Protein AF-A0A1I5ZYT0-F1 (afdb_monomer)

pLDDT: mean 76.57, std 16.8, range [44.16, 96.69]

Sequence (110 aa):
MARKIIATFLFTLLLASCVGSKSFKGKIQSIQKDVIAMDCAQELNKSNFIEREDIGYACQVKITVDTKFSNENGDSISIEDFTEEASIRVILEDSQIISKSLLIPYFYMT

Foldseek 3Di:
DVVVVVVVVVVVVPPPDPPADQKDKFFFADDDPFWTWTFPVVLVVVVVPDPDPFKTKIAIDGHDPPDFDADPVRDTDDPVVDDGRDMDMDGDPDGDHDDDPRIDIDGDDD

Solvent-accessible surface area (backbone atoms only — not comparable to full-atom values): 6950 Å² total; per-residue (Å²): 123,66,73,65,53,57,62,58,60,64,63,68,72,77,68,80,69,78,74,49,46,48,56,52,66,30,32,28,70,43,83,55,99,47,35,38,32,23,43,38,45,73,60,35,47,76,69,72,72,61,100,52,94,75,56,46,35,30,40,68,46,76,58,56,96,83,64,82,47,59,52,96,89,65,50,79,52,59,78,85,77,61,57,67,68,41,75,46,74,50,75,46,95,58,59,40,73,72,57,78,92,64,50,55,81,46,75,79,86,131

Nearest PDB structures (foldseek):
  9guu-assembly1_B  TM=4.476E-01  e=5.320E-01  Escherichia coli K-12
  8a22-assembly1_Ba  TM=4.016E-01  e=7.099E-01  Polytomella magna
  5vzj-assembly1_I  TM=3.899E-01  e=9.519E+00  Saccharomyces cerevisiae S288C

Mean predicted aligned error: 10.88 Å

Structure (mmCIF, N/CA/C/O backbone):
data_AF-A0A1I5ZYT0-F1
#
_entry.id   AF-A0A1I5ZYT0-F1
#
loop_
_atom_site.group_PDB
_atom_site.id
_atom_site.type_symbol
_atom_site.label_atom_id
_atom_site.label_alt_id
_atom_site.label_comp_id
_atom_site.label_asym_id
_atom_site.label_entity_id
_atom_site.label_seq_id
_atom_site.pdbx_PDB_ins_code
_atom_site.Cartn_x
_atom_site.Cartn_y
_atom_site.Cartn_z
_atom_site.occupancy
_atom_site.B_iso_or_equiv
_atom_site.auth_seq_id
_atom_site.auth_comp_id
_atom_site.auth_asym_id
_atom_site.auth_atom_id
_atom_site.pdbx_PDB_model_num
ATOM 1 N N . MET A 1 1 ? 43.643 -9.760 26.253 1.00 50.25 1 MET A N 1
ATOM 2 C CA . MET A 1 1 ? 43.049 -10.000 24.914 1.00 50.25 1 MET A CA 1
ATOM 3 C C . MET A 1 1 ? 41.511 -9.983 24.898 1.00 50.25 1 MET A C 1
ATOM 5 O O . MET A 1 1 ? 40.953 -9.896 23.819 1.00 50.25 1 MET A O 1
ATOM 9 N N . ALA A 1 2 ? 40.812 -9.953 26.045 1.00 50.25 2 ALA A N 1
ATOM 10 C CA . ALA A 1 2 ? 39.339 -9.910 26.105 1.00 50.25 2 ALA A CA 1
ATOM 11 C C . ALA A 1 2 ? 38.696 -8.565 25.685 1.00 50.25 2 ALA 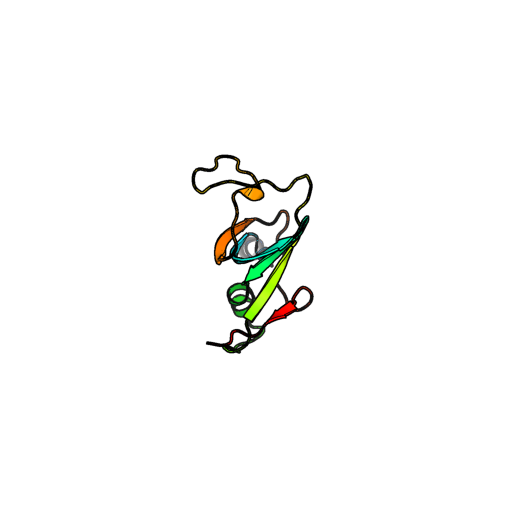A C 1
ATOM 13 O O . ALA A 1 2 ? 37.633 -8.556 25.075 1.00 50.25 2 ALA A O 1
ATOM 14 N N . ARG A 1 3 ? 39.357 -7.419 25.928 1.00 52.06 3 ARG A N 1
ATOM 15 C CA . ARG A 1 3 ? 38.837 -6.077 25.566 1.00 52.06 3 ARG A CA 1
ATOM 16 C C . ARG A 1 3 ? 38.601 -5.879 24.061 1.00 52.06 3 ARG A C 1
ATOM 18 O O . ARG A 1 3 ? 37.674 -5.175 23.687 1.00 52.06 3 ARG A O 1
ATOM 25 N N . LYS A 1 4 ? 39.423 -6.506 23.208 1.00 48.88 4 LYS A N 1
ATOM 26 C CA . LYS A 1 4 ? 39.300 -6.407 21.741 1.00 48.88 4 LYS A CA 1
ATOM 27 C C . LYS A 1 4 ? 38.148 -7.263 21.193 1.00 48.88 4 LYS A C 1
ATOM 29 O O . LYS A 1 4 ? 37.533 -6.890 20.203 1.00 48.88 4 LYS A O 1
ATOM 34 N N . ILE A 1 5 ? 37.817 -8.367 21.867 1.00 56.31 5 ILE A N 1
ATOM 35 C CA . ILE A 1 5 ? 36.742 -9.282 21.454 1.00 56.31 5 ILE A CA 1
ATOM 36 C C . ILE A 1 5 ? 35.368 -8.661 21.754 1.00 56.31 5 ILE A C 1
ATOM 38 O O . ILE A 1 5 ? 34.484 -8.701 20.904 1.00 56.31 5 ILE A O 1
ATOM 42 N N . ILE A 1 6 ? 35.224 -7.985 22.902 1.00 56.03 6 ILE A N 1
ATOM 43 C CA . ILE A 1 6 ? 33.979 -7.298 23.299 1.00 56.03 6 ILE A CA 1
ATOM 44 C C . ILE A 1 6 ? 33.622 -6.168 22.320 1.00 56.03 6 ILE A C 1
ATOM 46 O O . ILE A 1 6 ? 32.470 -6.044 21.915 1.00 56.03 6 ILE A O 1
ATOM 50 N N . ALA A 1 7 ? 34.613 -5.382 21.884 1.00 57.03 7 ALA A N 1
ATOM 51 C CA . ALA A 1 7 ? 34.395 -4.301 20.919 1.00 57.03 7 ALA A CA 1
ATOM 52 C C . ALA A 1 7 ? 33.960 -4.814 19.534 1.00 57.03 7 ALA A C 1
ATOM 54 O O . ALA A 1 7 ? 33.199 -4.147 18.842 1.00 57.03 7 ALA A O 1
ATOM 55 N N . THR A 1 8 ? 34.408 -6.012 19.146 1.00 56.00 8 THR A N 1
ATOM 56 C CA . THR A 1 8 ? 34.075 -6.606 17.841 1.00 56.00 8 THR A CA 1
ATOM 57 C C . THR A 1 8 ? 32.663 -7.207 17.840 1.00 56.00 8 THR A C 1
ATOM 59 O O . THR A 1 8 ? 31.966 -7.140 16.833 1.00 56.00 8 THR A O 1
ATOM 62 N N . PHE A 1 9 ? 32.200 -7.730 18.982 1.00 56.88 9 PHE A N 1
ATOM 63 C CA . PHE A 1 9 ? 30.855 -8.303 19.131 1.00 56.88 9 PHE A CA 1
ATOM 64 C C . PHE A 1 9 ? 29.735 -7.248 19.159 1.00 56.88 9 PHE A C 1
ATOM 66 O O . PHE A 1 9 ? 28.599 -7.546 18.805 1.00 56.88 9 PHE A O 1
ATOM 73 N N . LEU A 1 10 ? 30.039 -6.006 19.555 1.00 56.72 10 LEU A N 1
ATOM 74 C CA . LEU A 1 10 ? 29.052 -4.919 19.593 1.00 56.72 10 LEU A CA 1
ATOM 75 C C . LEU A 1 10 ? 28.690 -4.383 18.194 1.00 56.72 10 LEU A C 1
ATOM 77 O O . LEU A 1 10 ? 27.627 -3.797 18.017 1.00 56.72 10 LEU A O 1
ATOM 81 N N . PHE A 1 11 ? 29.566 -4.575 17.203 1.00 57.53 11 PHE A N 1
ATOM 82 C CA . PHE A 1 11 ? 29.403 -4.010 15.860 1.00 57.53 11 PHE A CA 1
ATOM 83 C C . PHE A 1 11 ? 28.489 -4.854 14.956 1.00 57.53 11 PHE A C 1
ATOM 85 O O . PHE A 1 11 ? 27.893 -4.335 14.017 1.00 57.53 11 PHE A O 1
ATOM 92 N N . THR A 1 12 ? 28.326 -6.148 15.246 1.00 60.09 12 THR A N 1
ATOM 93 C CA . THR A 1 12 ? 27.516 -7.067 14.429 1.00 60.09 12 THR A CA 1
ATOM 94 C C . THR A 1 12 ? 26.018 -7.020 14.744 1.00 60.09 12 THR A C 1
ATOM 96 O O . THR A 1 12 ? 25.220 -7.433 13.907 1.00 60.09 12 THR A O 1
ATOM 99 N N . LEU A 1 13 ? 25.606 -6.478 15.897 1.00 57.03 13 LEU A N 1
ATOM 100 C CA . LEU A 1 13 ? 24.187 -6.382 16.277 1.00 57.03 13 LEU A CA 1
ATOM 101 C C . LEU A 1 13 ? 23.416 -5.252 15.569 1.00 57.03 13 LEU A C 1
ATOM 103 O O . LEU A 1 13 ? 22.189 -5.241 15.605 1.00 57.03 13 LEU A O 1
ATOM 107 N N . LEU A 1 14 ? 24.105 -4.304 14.928 1.00 57.44 14 LEU A N 1
ATOM 108 C CA . LEU A 1 14 ? 23.479 -3.098 14.367 1.00 57.44 14 LEU A CA 1
ATOM 109 C C . LEU A 1 14 ? 22.958 -3.258 12.929 1.00 57.44 14 LEU A C 1
ATOM 111 O O . LEU A 1 14 ? 22.368 -2.322 12.397 1.00 57.44 14 LEU A O 1
ATOM 115 N N . LEU A 1 15 ? 23.149 -4.418 12.292 1.00 53.47 15 LEU A N 1
ATOM 116 C CA . LEU A 1 15 ? 22.825 -4.622 10.872 1.00 53.47 15 LEU A CA 1
ATOM 117 C C . LEU A 1 15 ? 21.612 -5.528 10.624 1.00 53.47 15 LEU A C 1
ATOM 119 O O . LEU A 1 15 ? 21.438 -6.022 9.513 1.00 53.47 15 LEU A O 1
ATOM 123 N N . ALA A 1 16 ? 20.732 -5.717 11.611 1.00 54.75 16 ALA A N 1
ATOM 124 C CA . ALA A 1 16 ? 19.398 -6.260 11.353 1.00 54.75 16 ALA A CA 1
ATOM 125 C C . ALA A 1 16 ? 18.540 -5.208 10.622 1.00 54.75 16 ALA A C 1
ATOM 127 O O . ALA A 1 16 ? 17.597 -4.641 11.171 1.00 54.75 16 ALA A O 1
ATOM 128 N N . SER A 1 17 ? 18.896 -4.901 9.374 1.00 54.78 17 SER A N 1
ATOM 129 C CA . SER A 1 17 ? 18.042 -4.147 8.468 1.00 54.78 17 SER A CA 1
ATOM 130 C C . SER A 1 17 ? 16.798 -4.987 8.207 1.00 54.78 17 SER A C 1
ATOM 132 O O . SER A 1 17 ? 16.888 -6.089 7.666 1.00 54.78 17 SER A O 1
ATOM 134 N N . CYS A 1 18 ? 15.642 -4.480 8.622 1.00 60.03 18 CYS A N 1
ATOM 135 C CA . CYS A 1 18 ? 14.356 -5.080 8.303 1.00 60.03 18 CYS A CA 1
ATOM 136 C C . CYS A 1 18 ? 14.234 -5.147 6.772 1.00 60.03 18 CYS A C 1
ATOM 138 O O . CYS A 1 18 ? 14.310 -4.117 6.104 1.00 60.03 18 CYS A O 1
ATOM 140 N N . VAL A 1 19 ? 14.141 -6.358 6.223 1.00 72.19 19 VAL A N 1
ATOM 141 C CA . VAL A 1 19 ? 14.019 -6.581 4.779 1.00 72.19 19 VAL A CA 1
ATOM 142 C C . VAL A 1 19 ? 12.575 -6.274 4.366 1.00 72.19 19 VAL A C 1
ATOM 144 O O . VAL A 1 19 ? 11.633 -6.740 5.007 1.00 72.19 19 VAL A O 1
ATOM 147 N N . GLY A 1 20 ? 12.393 -5.483 3.308 1.00 74.06 20 GLY A N 1
ATOM 148 C CA . GLY A 1 20 ? 11.080 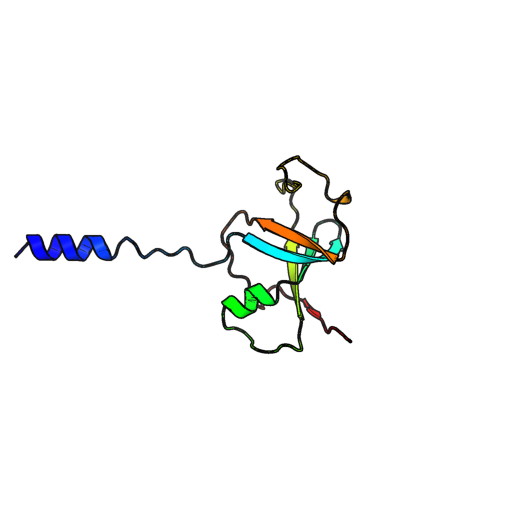-5.135 2.752 1.00 74.06 20 GLY A CA 1
ATOM 149 C C . GLY A 1 20 ? 10.680 -3.668 2.936 1.00 74.06 20 GLY A C 1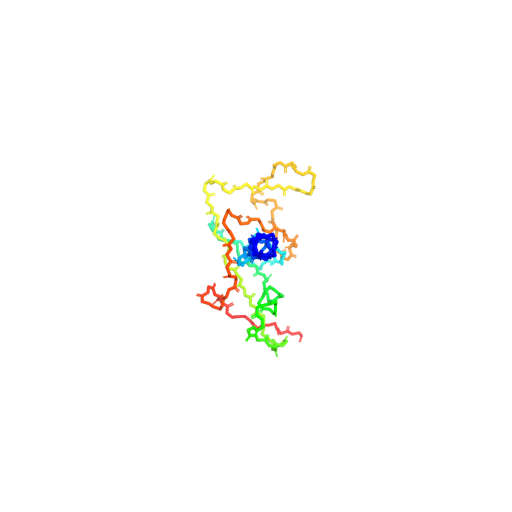
ATOM 150 O O . GLY A 1 20 ? 11.341 -2.886 3.620 1.00 74.06 20 GLY A O 1
ATOM 151 N N . SER A 1 21 ? 9.590 -3.291 2.276 1.00 80.38 21 SER A N 1
ATOM 152 C CA . SER A 1 21 ? 9.011 -1.955 2.354 1.00 80.38 21 SER A CA 1
ATOM 153 C C . SER A 1 21 ? 7.996 -1.907 3.493 1.00 80.38 21 SER A C 1
ATOM 155 O O . SER A 1 21 ? 7.119 -2.759 3.581 1.00 80.38 21 SER A O 1
ATOM 157 N N . LYS A 1 22 ? 8.080 -0.880 4.347 1.00 88.19 22 LYS A N 1
ATOM 158 C CA . LYS A 1 22 ? 7.036 -0.558 5.346 1.00 88.19 22 LYS A CA 1
ATOM 159 C C . LYS A 1 22 ? 5.945 0.351 4.786 1.00 88.19 22 LYS A C 1
ATOM 161 O O . LYS A 1 22 ? 4.843 0.434 5.314 1.00 88.19 22 LYS A O 1
ATOM 166 N N . SER A 1 23 ? 6.279 1.086 3.733 1.00 89.69 23 SER A N 1
ATOM 167 C CA . SER A 1 23 ? 5.356 1.964 3.034 1.00 89.69 23 SER A CA 1
ATOM 168 C C . SER A 1 23 ? 5.838 2.182 1.615 1.00 89.69 23 SER A C 1
ATOM 170 O O . SER A 1 23 ? 7.049 2.188 1.385 1.00 89.69 23 SER A O 1
ATOM 172 N N . PHE A 1 24 ? 4.919 2.474 0.712 1.00 89.00 24 PHE A N 1
ATOM 173 C CA . PHE A 1 24 ? 5.250 2.924 -0.632 1.00 89.00 24 PHE A CA 1
ATOM 174 C C . PHE A 1 24 ? 4.257 3.972 -1.118 1.00 89.00 24 PHE A C 1
ATOM 176 O O . PHE A 1 24 ? 3.203 4.174 -0.513 1.00 89.00 24 PHE A O 1
ATOM 183 N N . LYS A 1 25 ? 4.623 4.676 -2.187 1.00 91.12 25 LYS A N 1
ATOM 184 C CA . LYS A 1 25 ? 3.740 5.618 -2.874 1.00 91.12 25 LYS A CA 1
ATOM 185 C C . LYS A 1 25 ? 3.433 5.099 -4.269 1.00 91.12 25 LYS A C 1
ATOM 187 O O . LYS A 1 25 ? 4.302 4.497 -4.891 1.00 91.12 25 LYS A O 1
ATOM 192 N N . GLY A 1 26 ? 2.229 5.368 -4.747 1.00 89.25 26 GLY A N 1
ATOM 193 C CA . GLY A 1 26 ? 1.795 4.962 -6.076 1.00 89.25 26 GLY A CA 1
ATOM 194 C C . GLY A 1 26 ? 0.513 5.668 -6.483 1.00 89.25 26 GLY A C 1
ATOM 195 O O . GLY A 1 26 ? -0.184 6.232 -5.638 1.00 89.25 26 GLY A O 1
ATOM 196 N N . LYS A 1 27 ? 0.210 5.635 -7.778 1.00 92.38 27 LYS A N 1
ATOM 197 C CA . LYS A 1 27 ? -1.076 6.104 -8.297 1.00 92.38 27 LYS A CA 1
ATOM 198 C C . LYS A 1 27 ? -2.110 4.992 -8.241 1.00 92.38 27 LYS A C 1
ATOM 200 O O . LYS A 1 27 ? -1.783 3.855 -8.574 1.00 92.38 27 LYS A O 1
ATOM 205 N N . ILE A 1 28 ? -3.338 5.323 -7.865 1.00 92.88 28 ILE A N 1
ATOM 206 C CA . ILE A 1 28 ? -4.477 4.409 -7.964 1.00 92.88 28 ILE A CA 1
ATOM 207 C C . ILE A 1 28 ? -4.798 4.179 -9.440 1.00 92.88 28 ILE A C 1
ATOM 209 O O . ILE A 1 28 ? -4.969 5.130 -10.189 1.00 92.88 28 ILE A O 1
ATOM 213 N N . GLN A 1 29 ? -4.902 2.919 -9.843 1.00 91.00 29 GLN A N 1
ATOM 214 C CA . GLN A 1 29 ? -5.305 2.524 -11.195 1.00 91.00 29 GLN A CA 1
ATOM 215 C C . GLN A 1 29 ? -6.754 2.058 -11.246 1.00 91.00 29 GLN A C 1
ATOM 217 O O . GLN A 1 29 ? -7.434 2.270 -12.238 1.00 91.00 29 GLN A O 1
ATOM 222 N N . SER A 1 30 ? -7.215 1.396 -10.184 1.00 91.12 30 SER A N 1
ATOM 223 C CA . SER A 1 30 ? -8.613 0.998 -10.041 1.00 91.12 30 SER A CA 1
ATOM 224 C C . SER A 1 30 ? -8.943 0.763 -8.575 1.00 91.12 30 SER A C 1
ATOM 226 O O . SER A 1 30 ? -8.094 0.270 -7.821 1.00 91.12 30 SER A O 1
ATOM 228 N N . ILE A 1 31 ? -10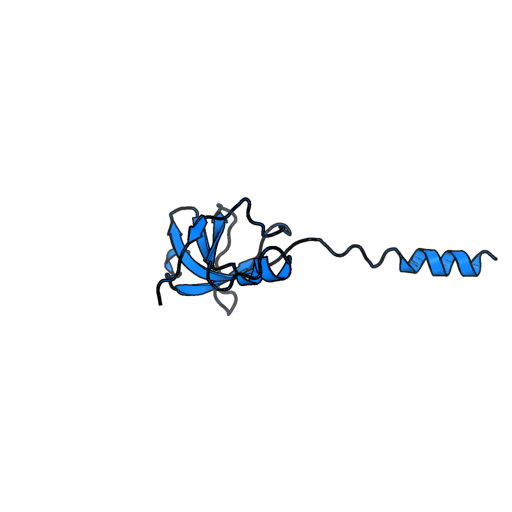.188 1.042 -8.199 1.00 91.50 31 ILE A N 1
ATOM 229 C CA . ILE A 1 31 ? -10.725 0.765 -6.866 1.00 91.50 31 ILE A CA 1
ATOM 230 C C . ILE A 1 31 ? -11.799 -0.314 -7.001 1.00 91.50 31 ILE A C 1
ATOM 232 O O . ILE A 1 31 ? -12.803 -0.134 -7.687 1.00 91.50 31 ILE A O 1
ATOM 236 N N . GLN A 1 32 ? -11.582 -1.451 -6.346 1.00 89.69 32 GLN A N 1
ATOM 237 C CA . GLN A 1 32 ? -12.563 -2.522 -6.192 1.00 89.69 32 GLN A CA 1
ATOM 238 C C . GLN A 1 32 ? -12.955 -2.640 -4.715 1.00 89.69 32 GLN A C 1
ATOM 240 O O . GLN A 1 32 ? -12.352 -2.012 -3.847 1.00 89.69 32 GLN A O 1
ATOM 245 N N . LYS A 1 33 ? -13.980 -3.447 -4.417 1.00 85.69 33 LYS A N 1
ATOM 246 C CA . LYS A 1 33 ? -14.609 -3.512 -3.087 1.00 85.69 33 LYS A CA 1
ATOM 247 C C . LYS A 1 33 ? -13.618 -3.723 -1.933 1.00 85.69 33 LYS A C 1
ATOM 249 O O . LYS A 1 33 ? -13.780 -3.116 -0.881 1.00 85.69 33 LYS A O 1
ATOM 254 N N . ASP A 1 34 ? -12.637 -4.598 -2.112 1.00 91.25 34 ASP A N 1
ATOM 255 C CA . ASP A 1 34 ? -11.658 -4.988 -1.092 1.00 91.25 34 ASP A CA 1
ATOM 256 C C . ASP A 1 34 ? -10.207 -4.904 -1.591 1.00 91.25 34 ASP A C 1
ATOM 258 O O . ASP A 1 34 ? -9.288 -5.368 -0.914 1.00 91.25 34 ASP A O 1
ATOM 262 N N . VAL A 1 35 ? -9.985 -4.309 -2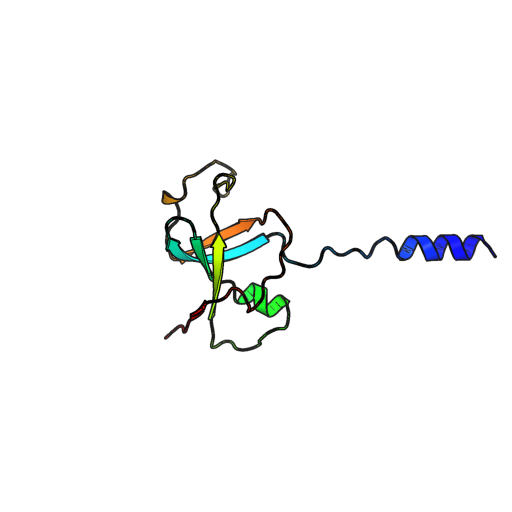.766 1.00 91.69 35 VAL A N 1
ATOM 263 C CA . VAL A 1 35 ? -8.665 -4.212 -3.395 1.00 91.69 35 VAL A CA 1
ATOM 264 C C . VAL A 1 35 ? -8.491 -2.858 -4.075 1.00 91.69 35 VAL A C 1
ATOM 266 O O . VAL A 1 35 ? -9.324 -2.446 -4.880 1.00 91.69 35 VAL A O 1
ATOM 269 N N . ILE A 1 36 ? -7.361 -2.200 -3.812 1.00 91.75 36 ILE A N 1
ATOM 270 C CA . ILE A 1 36 ? -6.885 -1.047 -4.587 1.00 91.75 36 ILE A CA 1
ATOM 271 C C . ILE A 1 36 ? -5.731 -1.522 -5.462 1.00 91.75 36 ILE A C 1
ATOM 273 O O . ILE A 1 36 ? -4.713 -1.994 -4.952 1.00 91.75 36 ILE A O 1
ATOM 277 N N . ALA A 1 37 ? -5.880 -1.399 -6.779 1.00 91.12 37 ALA A N 1
ATOM 278 C CA . ALA A 1 37 ? -4.772 -1.611 -7.702 1.00 91.12 37 ALA A CA 1
ATOM 279 C C . ALA A 1 37 ? -3.984 -0.306 -7.838 1.00 91.12 37 ALA A C 1
ATOM 281 O O . ALA A 1 37 ? -4.575 0.746 -8.091 1.00 91.12 37 ALA A O 1
ATOM 282 N N . MET A 1 38 ? -2.665 -0.363 -7.673 1.00 89.94 38 MET A N 1
ATOM 283 C CA . MET A 1 38 ? -1.802 0.816 -7.720 1.00 89.94 38 MET A CA 1
ATOM 284 C C . MET A 1 38 ? -0.546 0.594 -8.550 1.00 89.94 38 MET A C 1
ATOM 286 O O . MET A 1 38 ? 0.032 -0.488 -8.498 1.00 89.94 38 MET A O 1
ATOM 290 N N . ASP A 1 39 ? -0.059 1.644 -9.211 1.00 87.50 39 ASP A N 1
ATOM 291 C CA . ASP A 1 39 ? 1.276 1.640 -9.815 1.00 87.50 39 ASP A CA 1
ATOM 292 C C . ASP A 1 39 ? 2.345 1.544 -8.720 1.00 87.50 39 ASP A C 1
ATOM 294 O O . ASP A 1 39 ? 2.463 2.424 -7.863 1.00 87.50 39 ASP A O 1
ATOM 298 N N . CYS A 1 40 ? 3.120 0.464 -8.758 1.00 82.31 40 CYS A N 1
ATOM 299 C CA . CYS A 1 40 ? 4.234 0.222 -7.852 1.00 82.31 40 CYS A CA 1
ATOM 300 C C . CYS A 1 40 ? 5.534 -0.120 -8.594 1.00 82.31 40 CYS A C 1
ATOM 302 O O . CYS A 1 40 ? 6.465 -0.651 -7.983 1.00 82.31 40 CYS A O 1
ATOM 304 N N . ALA A 1 41 ? 5.638 0.196 -9.891 1.00 79.38 41 ALA A N 1
ATOM 305 C CA . ALA A 1 41 ? 6.809 -0.135 -10.704 1.00 79.38 41 ALA A CA 1
ATOM 306 C C . ALA A 1 41 ? 8.115 0.423 -10.105 1.00 79.38 41 ALA A C 1
ATOM 308 O O . ALA A 1 41 ? 9.129 -0.273 -10.043 1.00 79.38 41 ALA A O 1
ATOM 309 N N . GLN A 1 42 ? 8.075 1.641 -9.550 1.00 77.75 42 GLN A N 1
ATOM 310 C CA . GLN A 1 42 ? 9.235 2.242 -8.879 1.00 77.75 42 GLN A CA 1
ATOM 311 C C . GLN A 1 42 ? 9.724 1.437 -7.666 1.00 77.75 42 GLN A C 1
ATOM 313 O O . GLN A 1 42 ? 10.921 1.416 -7.383 1.00 77.75 42 GLN A O 1
ATOM 318 N N . GLU A 1 43 ? 8.828 0.764 -6.943 1.00 74.88 43 GLU A N 1
ATOM 319 C CA . GLU A 1 43 ? 9.205 -0.051 -5.784 1.00 74.88 43 GLU A CA 1
ATOM 320 C C . GLU A 1 43 ? 9.855 -1.378 -6.194 1.00 74.88 43 GLU A C 1
ATOM 322 O O . GLU A 1 43 ? 10.704 -1.895 -5.469 1.00 74.88 43 GLU A O 1
ATOM 327 N N . LEU A 1 44 ? 9.526 -1.900 -7.379 1.00 72.06 44 LEU A N 1
ATOM 328 C CA . LEU A 1 44 ? 10.185 -3.077 -7.958 1.00 72.06 44 LEU A CA 1
ATOM 329 C C . LEU A 1 44 ? 11.592 -2.758 -8.467 1.00 72.06 44 LEU A C 1
ATOM 331 O O . LEU A 1 44 ? 12.497 -3.585 -8.359 1.00 72.06 44 LEU A O 1
ATOM 335 N N . ASN A 1 45 ? 11.808 -1.543 -8.97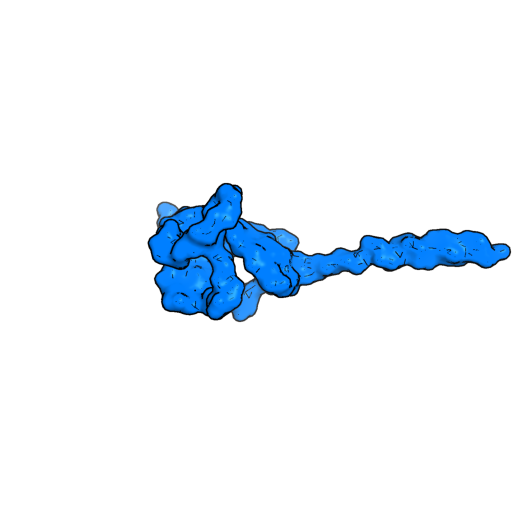3 1.00 64.62 45 ASN A N 1
ATOM 336 C CA . ASN A 1 45 ? 13.136 -1.117 -9.416 1.00 64.62 45 ASN A CA 1
ATOM 337 C C . ASN A 1 45 ? 14.122 -1.051 -8.239 1.00 64.62 45 ASN A C 1
ATOM 339 O O . ASN A 1 45 ? 15.288 -1.407 -8.393 1.00 64.62 45 ASN A O 1
ATOM 343 N N . LYS A 1 46 ? 13.653 -0.707 -7.029 1.00 67.75 46 LYS A N 1
ATOM 344 C CA . LYS A 1 46 ? 14.482 -0.740 -5.808 1.00 67.75 46 LYS A CA 1
ATO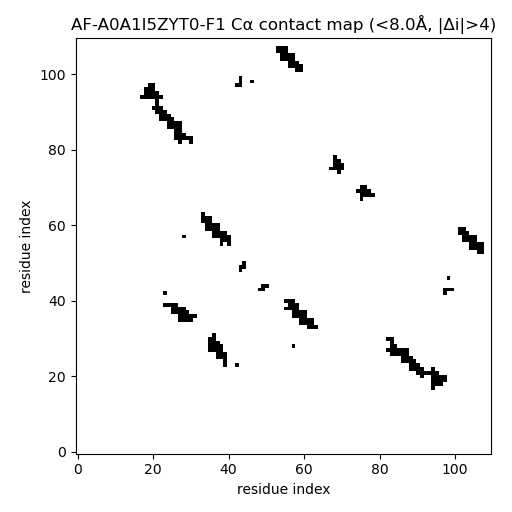M 345 C C . LYS A 1 46 ? 14.969 -2.143 -5.444 1.00 67.75 46 LYS A C 1
ATOM 347 O O . LYS A 1 46 ? 16.000 -2.267 -4.788 1.00 67.75 46 LYS A O 1
ATOM 352 N N . SER A 1 47 ? 14.245 -3.192 -5.837 1.00 62.66 47 SER A N 1
ATOM 353 C CA . SER A 1 47 ? 14.634 -4.580 -5.574 1.00 62.66 47 SER A CA 1
ATOM 354 C C . SER A 1 47 ? 15.488 -5.197 -6.693 1.00 62.66 47 SER A C 1
ATOM 356 O O . SER A 1 47 ? 15.778 -6.389 -6.635 1.00 62.66 47 SER A O 1
ATOM 358 N N . ASN A 1 48 ? 15.961 -4.393 -7.661 1.00 58.50 48 ASN A N 1
ATOM 359 C CA . ASN A 1 48 ? 16.794 -4.803 -8.804 1.00 58.50 48 ASN A CA 1
ATOM 360 C C . ASN A 1 48 ? 16.147 -5.863 -9.710 1.00 58.50 48 ASN A C 1
ATOM 362 O O . ASN A 1 48 ? 16.854 -6.609 -10.387 1.00 58.50 48 ASN A O 1
ATOM 366 N N . PHE A 1 49 ? 14.814 -5.976 -9.718 1.00 56.25 49 PHE A N 1
ATOM 367 C CA . PHE A 1 49 ? 14.185 -7.080 -10.434 1.00 56.25 49 PHE A CA 1
ATOM 368 C C . PHE A 1 49 ? 14.044 -6.840 -11.940 1.00 56.25 49 PHE A C 1
ATOM 370 O O . PHE A 1 49 ? 14.220 -7.815 -12.668 1.00 56.25 49 PHE A O 1
ATOM 377 N N . ILE A 1 50 ? 13.749 -5.629 -12.447 1.00 55.31 50 ILE A N 1
ATOM 378 C CA . ILE A 1 50 ? 13.585 -5.391 -13.901 1.00 55.31 50 ILE A CA 1
ATOM 379 C C . ILE A 1 50 ? 13.835 -3.910 -14.288 1.00 55.31 50 ILE A C 1
ATOM 381 O O . ILE A 1 50 ? 13.032 -3.053 -13.952 1.00 55.31 50 ILE A O 1
ATOM 385 N N . GLU A 1 51 ? 14.871 -3.619 -15.087 1.00 52.84 51 GLU A N 1
ATOM 386 C CA . GLU A 1 51 ? 15.056 -2.342 -15.819 1.00 52.84 51 GLU A CA 1
ATOM 387 C C . GLU A 1 51 ? 14.312 -2.372 -17.170 1.00 52.84 51 GLU A C 1
ATOM 389 O O . GLU A 1 51 ? 14.919 -2.417 -18.239 1.00 52.84 51 GLU A O 1
ATOM 394 N N . ARG A 1 52 ? 12.979 -2.436 -17.153 1.00 56.72 52 ARG A N 1
ATOM 395 C CA . ARG A 1 52 ? 12.175 -2.336 -18.381 1.00 56.72 52 ARG A CA 1
ATOM 396 C C . ARG A 1 52 ? 11.156 -1.224 -18.235 1.00 56.72 52 ARG A C 1
ATOM 398 O O . ARG A 1 52 ? 10.123 -1.405 -17.601 1.00 56.72 52 ARG A O 1
ATOM 405 N N . GLU A 1 53 ? 11.509 -0.069 -18.792 1.00 56.88 53 GLU A N 1
ATOM 406 C CA . GLU A 1 53 ? 10.731 1.175 -18.743 1.00 56.88 53 GLU A CA 1
ATOM 407 C C . GLU A 1 53 ? 9.391 1.084 -19.501 1.00 56.88 53 GLU A C 1
ATOM 409 O O . GLU A 1 53 ? 8.533 1.943 -19.328 1.00 56.88 53 GLU A O 1
ATOM 414 N N . ASP A 1 54 ? 9.189 0.041 -20.314 1.00 54.88 54 ASP A N 1
ATOM 415 C CA . ASP A 1 54 ? 8.012 -0.172 -21.163 1.00 54.88 54 ASP A CA 1
ATOM 416 C C . ASP A 1 54 ? 6.891 -0.999 -20.505 1.00 54.88 54 ASP A C 1
ATOM 418 O O . ASP A 1 54 ? 5.800 -1.116 -21.067 1.00 54.88 54 ASP A O 1
ATOM 422 N N . ILE A 1 55 ? 7.127 -1.569 -19.318 1.00 59.78 55 ILE A N 1
ATOM 423 C CA . ILE A 1 55 ? 6.145 -2.395 -18.603 1.00 59.78 55 ILE A CA 1
ATOM 424 C C . ILE A 1 55 ? 5.835 -1.750 -17.260 1.00 59.78 55 ILE A C 1
ATOM 426 O O . ILE A 1 55 ? 6.683 -1.702 -16.369 1.00 59.78 55 ILE A O 1
ATOM 430 N N . GLY A 1 56 ? 4.592 -1.308 -17.091 1.00 65.25 56 GLY A N 1
ATOM 431 C CA . GLY A 1 56 ? 4.117 -0.895 -15.784 1.00 65.25 56 GLY A CA 1
ATOM 432 C C . GLY A 1 56 ? 3.601 -2.087 -14.972 1.00 65.25 56 GLY A C 1
ATOM 433 O O . GLY A 1 56 ? 3.132 -3.097 -15.508 1.00 65.25 56 GLY A O 1
ATOM 434 N N . TYR A 1 57 ? 3.727 -1.981 -13.652 1.00 72.44 57 TYR A N 1
ATOM 435 C CA . TYR A 1 57 ? 3.404 -3.054 -12.719 1.00 72.44 57 TYR A CA 1
ATOM 436 C C . TYR A 1 57 ? 2.421 -2.584 -11.657 1.00 72.44 57 TYR A C 1
ATOM 438 O O . TYR A 1 57 ? 2.690 -1.622 -10.934 1.00 72.44 57 TYR A O 1
ATOM 446 N N . ALA A 1 58 ? 1.287 -3.286 -11.561 1.00 81.62 58 ALA A N 1
ATOM 447 C CA . ALA A 1 58 ? 0.244 -2.967 -10.599 1.00 81.62 58 ALA A CA 1
ATOM 448 C C . ALA A 1 58 ? 0.370 -3.865 -9.372 1.00 81.62 58 ALA A C 1
ATOM 450 O O . ALA A 1 58 ? 0.359 -5.093 -9.491 1.00 81.62 58 ALA A O 1
ATOM 451 N N . CYS A 1 59 ? 0.435 -3.252 -8.196 1.00 85.31 59 CYS A N 1
ATOM 452 C CA . CYS A 1 59 ? 0.304 -3.930 -6.917 1.00 85.31 59 CYS A CA 1
ATOM 453 C C . CYS A 1 59 ? -1.159 -3.932 -6.484 1.00 85.31 59 CYS A C 1
ATOM 455 O O . CYS A 1 59 ? -1.836 -2.909 -6.570 1.00 85.31 59 CYS A O 1
ATOM 457 N N . GLN A 1 60 ? -1.625 -5.066 -5.968 1.00 88.94 60 GLN A N 1
ATOM 458 C CA . GLN A 1 60 ? -2.931 -5.169 -5.324 1.00 88.94 60 GLN A CA 1
ATOM 459 C C . GLN A 1 60 ? -2.782 -4.954 -3.820 1.00 88.94 60 GLN A C 1
ATOM 461 O O . GLN A 1 60 ? -2.117 -5.729 -3.132 1.00 88.94 60 GLN A O 1
ATOM 466 N N . VAL A 1 61 ? -3.409 -3.900 -3.309 1.00 89.62 61 VAL A N 1
ATOM 467 C CA . VAL A 1 61 ? -3.462 -3.591 -1.881 1.00 89.62 61 VAL A CA 1
ATOM 468 C C . VAL A 1 61 ? -4.803 -4.059 -1.350 1.00 89.62 61 VAL A C 1
ATOM 470 O O . VAL A 1 61 ? -5.843 -3.513 -1.714 1.00 89.62 61 VAL A O 1
ATOM 473 N N . LYS A 1 62 ? -4.780 -5.083 -0.497 1.00 91.69 62 LYS A N 1
ATOM 474 C CA . LYS A 1 62 ? -5.988 -5.612 0.130 1.00 91.69 62 LYS A CA 1
ATOM 475 C C . LYS A 1 62 ? -6.472 -4.672 1.232 1.00 91.69 62 LYS A C 1
ATOM 477 O O . LYS A 1 62 ? -5.706 -4.312 2.124 1.00 91.69 62 LYS A O 1
ATOM 482 N N . ILE A 1 63 ? -7.752 -4.335 1.187 1.00 91.50 63 ILE A N 1
ATOM 483 C CA . ILE A 1 63 ? -8.456 -3.592 2.226 1.00 91.50 63 ILE A CA 1
ATOM 484 C C . ILE A 1 63 ? -9.084 -4.597 3.185 1.00 91.50 63 ILE A C 1
ATOM 486 O O . ILE A 1 63 ? -9.721 -5.571 2.782 1.00 91.50 63 ILE A O 1
ATOM 490 N N . THR A 1 64 ? -8.890 -4.361 4.473 1.00 92.50 64 THR A N 1
ATOM 491 C CA . THR A 1 64 ? -9.463 -5.159 5.557 1.00 92.50 64 THR A CA 1
ATOM 492 C C . THR A 1 64 ? -10.296 -4.265 6.467 1.00 92.50 64 THR A C 1
ATOM 494 O O . THR A 1 64 ? -10.297 -3.044 6.323 1.00 92.50 64 THR A O 1
ATOM 497 N N . VAL A 1 65 ? -10.993 -4.869 7.429 1.00 92.31 65 VAL A N 1
ATOM 498 C CA . VAL A 1 65 ? -11.754 -4.126 8.445 1.00 92.31 65 VAL A CA 1
ATOM 499 C C . VAL A 1 65 ? -10.868 -3.246 9.335 1.00 92.31 65 VAL A C 1
ATOM 501 O O . VAL A 1 65 ? -11.360 -2.275 9.900 1.00 92.31 65 VAL A O 1
ATOM 504 N N . ASP A 1 66 ? -9.572 -3.552 9.417 1.00 92.88 66 ASP A N 1
ATOM 505 C CA . ASP A 1 66 ? -8.595 -2.816 10.224 1.00 92.88 66 ASP A CA 1
ATOM 506 C C . ASP A 1 66 ? -7.864 -1.727 9.419 1.00 92.88 66 ASP A C 1
ATOM 508 O O . ASP A 1 66 ? -7.090 -0.938 9.973 1.00 92.88 66 ASP A O 1
ATOM 512 N N . THR A 1 67 ? -8.107 -1.655 8.104 1.00 94.19 67 THR A N 1
ATOM 513 C CA . THR A 1 67 ? -7.501 -0.647 7.232 1.00 94.19 67 THR A CA 1
ATOM 514 C C . THR A 1 67 ? -8.032 0.741 7.581 1.00 94.19 67 THR A C 1
ATOM 516 O O . THR A 1 67 ? -9.235 0.993 7.565 1.00 94.19 67 THR A O 1
ATOM 519 N N . LYS A 1 68 ? -7.110 1.665 7.865 1.00 95.75 68 LYS A N 1
ATOM 520 C CA . LYS A 1 68 ? -7.413 3.072 8.146 1.00 95.75 68 LYS A CA 1
ATOM 521 C C . LYS A 1 68 ? -7.091 3.931 6.935 1.00 95.75 68 LYS A C 1
ATOM 523 O O . LYS A 1 68 ? -6.025 3.782 6.339 1.00 95.75 68 LYS A O 1
ATOM 528 N N . PHE A 1 69 ? -7.979 4.868 6.634 1.00 95.56 69 PHE A N 1
ATOM 529 C CA . PHE A 1 69 ? -7.798 5.846 5.572 1.00 95.56 69 PHE A CA 1
ATOM 530 C C . PHE A 1 69 ? -7.667 7.238 6.178 1.00 95.56 69 PHE A C 1
ATOM 532 O O . PHE A 1 69 ? -8.464 7.620 7.036 1.00 95.56 69 PHE A O 1
ATOM 539 N N . SER A 1 70 ? -6.661 7.992 5.744 1.00 96.62 70 SER A N 1
ATOM 540 C CA . SER A 1 70 ? -6.418 9.342 6.246 1.00 96.62 70 SER A CA 1
ATOM 541 C C . SER A 1 70 ? -5.942 10.287 5.152 1.00 96.62 70 SER A C 1
ATOM 543 O O . SER A 1 70 ? -5.216 9.870 4.246 1.00 96.62 70 SER A O 1
ATOM 545 N N . ASN A 1 71 ? -6.297 11.565 5.273 1.00 94.38 71 ASN A N 1
ATOM 546 C CA . ASN A 1 71 ? -5.730 12.627 4.444 1.00 94.38 71 ASN A CA 1
ATOM 547 C C . ASN A 1 71 ? -4.306 13.012 4.915 1.00 94.38 71 ASN A C 1
ATOM 549 O O . ASN A 1 71 ? -3.756 12.442 5.860 1.00 94.38 71 ASN A O 1
ATOM 553 N N . GLU A 1 72 ? -3.697 13.999 4.258 1.00 91.88 72 GLU A N 1
ATOM 554 C CA . GLU A 1 72 ? -2.351 14.493 4.588 1.00 91.88 72 GLU A CA 1
ATOM 555 C C . GLU A 1 72 ? -2.235 15.175 5.961 1.00 91.88 72 GLU A C 1
ATOM 557 O O . GLU A 1 72 ? -1.144 15.207 6.532 1.00 91.88 72 GLU A O 1
ATOM 562 N N . ASN A 1 73 ? -3.351 15.659 6.513 1.00 95.25 73 ASN A N 1
ATOM 563 C CA . ASN A 1 73 ? -3.424 16.244 7.853 1.00 95.25 73 ASN A CA 1
ATOM 564 C C . ASN A 1 73 ? -3.588 15.177 8.950 1.00 95.25 73 ASN A C 1
ATOM 566 O O . ASN A 1 73 ? -3.477 15.490 10.134 1.00 95.25 73 ASN A O 1
ATOM 570 N N . GLY A 1 74 ? -3.822 13.916 8.569 1.00 92.94 74 GLY A N 1
ATOM 571 C CA . GLY A 1 74 ? -4.093 12.810 9.485 1.00 92.94 74 GLY A CA 1
ATOM 572 C C . GLY A 1 74 ? -5.567 12.657 9.863 1.00 92.94 74 GLY A C 1
ATOM 573 O O . GLY A 1 74 ? -5.880 11.813 10.704 1.00 92.94 74 GLY A O 1
ATOM 574 N N . ASP A 1 75 ? -6.472 13.422 9.247 1.00 96.69 75 ASP A N 1
ATOM 575 C CA . ASP A 1 75 ? -7.908 13.261 9.467 1.00 96.69 75 ASP A CA 1
ATOM 576 C C . ASP A 1 75 ? -8.389 11.965 8.818 1.00 96.69 75 ASP A C 1
ATOM 578 O O . ASP A 1 75 ? -7.987 11.636 7.698 1.00 96.69 75 ASP A O 1
ATOM 582 N N . SER A 1 76 ? -9.273 11.245 9.510 1.00 96.62 76 SER A N 1
ATOM 583 C CA . SER A 1 76 ? -9.898 10.038 8.971 1.00 96.62 76 SER A CA 1
ATOM 584 C C . SER A 1 76 ? -10.811 10.395 7.800 1.00 96.62 76 SER A C 1
ATOM 586 O O . SER A 1 76 ? -11.658 11.277 7.927 1.00 96.62 76 SER A O 1
ATOM 588 N N . ILE A 1 77 ? -10.671 9.666 6.697 1.00 95.25 77 ILE A N 1
ATOM 589 C CA . ILE A 1 77 ? -11.498 9.805 5.488 1.00 95.25 77 ILE A CA 1
ATOM 590 C C . ILE A 1 77 ? -12.106 8.451 5.102 1.00 95.25 77 ILE A C 1
ATOM 592 O O . ILE A 1 77 ? -11.785 7.432 5.719 1.00 95.25 77 ILE A O 1
ATOM 596 N N . SER A 1 78 ? -13.003 8.432 4.118 1.00 93.25 78 SER A N 1
ATOM 597 C CA . SER A 1 78 ? -13.577 7.200 3.569 1.00 93.25 78 SER A CA 1
ATOM 598 C C . SER A 1 78 ? -12.779 6.707 2.362 1.00 93.25 78 SER A C 1
ATOM 600 O O . SER A 1 78 ? -12.073 7.467 1.702 1.00 93.25 78 SER A O 1
ATOM 602 N N . ILE A 1 79 ? -12.933 5.425 2.024 1.00 90.06 79 ILE A N 1
ATOM 603 C CA . ILE A 1 79 ? -12.450 4.889 0.747 1.00 90.06 79 ILE A CA 1
ATOM 604 C C . ILE A 1 79 ? -13.111 5.583 -0.456 1.00 90.06 79 ILE A C 1
ATOM 606 O O . ILE A 1 79 ? -12.501 5.697 -1.515 1.00 90.06 79 ILE A O 1
ATOM 610 N N . GLU A 1 80 ? -14.338 6.080 -0.287 1.00 92.00 80 GLU A N 1
ATOM 611 C CA . GLU A 1 80 ? -15.075 6.793 -1.337 1.00 92.00 80 GLU A CA 1
ATOM 612 C C . GLU A 1 80 ? -14.451 8.151 -1.694 1.00 92.00 80 GLU A C 1
ATOM 614 O O . GLU A 1 80 ? -14.729 8.683 -2.766 1.00 92.00 80 GLU A O 1
ATOM 619 N N . ASP A 1 81 ? -13.585 8.693 -0.830 1.00 92.75 81 ASP A N 1
ATOM 620 C CA . ASP A 1 81 ? -12.869 9.949 -1.078 1.00 92.75 81 ASP A CA 1
ATOM 621 C C . ASP A 1 81 ? -11.651 9.758 -2.004 1.00 92.75 81 ASP A C 1
ATOM 623 O O . ASP A 1 81 ? -11.041 10.730 -2.458 1.00 92.75 81 ASP A O 1
ATOM 627 N N . PHE A 1 82 ? -11.280 8.509 -2.304 1.00 92.19 82 PHE A N 1
ATOM 628 C CA . PHE A 1 82 ? -10.199 8.187 -3.228 1.00 92.19 82 PHE A CA 1
ATOM 629 C C . PHE A 1 82 ? -10.709 8.075 -4.662 1.00 92.19 82 PHE A C 1
ATOM 631 O O . PHE A 1 82 ? -11.776 7.531 -4.936 1.00 92.19 82 PHE A O 1
ATOM 638 N N . THR A 1 83 ? -9.896 8.547 -5.603 1.00 93.88 83 THR A N 1
ATOM 639 C CA . THR A 1 83 ? -10.194 8.518 -7.038 1.00 93.88 83 THR A CA 1
ATOM 640 C C . THR A 1 83 ? -9.064 7.849 -7.807 1.00 93.88 83 THR A C 1
ATOM 642 O O . THR A 1 83 ? -7.919 7.807 -7.351 1.00 93.88 83 THR A O 1
ATOM 645 N N . GLU A 1 84 ? -9.381 7.301 -8.978 1.00 92.56 84 GLU A N 1
ATOM 646 C CA . GLU A 1 84 ? -8.361 6.823 -9.915 1.00 92.56 84 GLU A CA 1
ATOM 647 C C . GLU A 1 84 ? -7.393 7.960 -10.281 1.00 92.56 84 GLU A C 1
ATOM 649 O O . GLU A 1 84 ? -7.738 9.139 -10.219 1.00 92.56 84 GLU A O 1
ATOM 654 N N . GLU A 1 85 ? -6.150 7.606 -10.602 1.00 91.12 85 GLU A N 1
ATOM 655 C CA . GLU A 1 85 ? -5.006 8.502 -10.824 1.00 91.12 85 GLU A CA 1
ATOM 656 C C . GLU A 1 85 ? -4.516 9.296 -9.600 1.00 91.12 85 GLU A C 1
ATOM 658 O O . GLU A 1 85 ? -3.426 9.884 -9.650 1.00 91.12 85 GLU A O 1
ATOM 663 N N . ALA A 1 86 ? -5.236 9.272 -8.472 1.00 92.38 86 ALA A N 1
ATOM 664 C CA . ALA A 1 86 ? -4.767 9.886 -7.236 1.00 92.38 86 ALA A CA 1
ATOM 665 C C . ALA A 1 86 ? -3.487 9.201 -6.737 1.00 92.38 86 ALA A C 1
ATOM 667 O O . ALA A 1 86 ? -3.376 7.973 -6.702 1.00 92.38 86 ALA A O 1
ATOM 668 N N . SER A 1 87 ? -2.507 10.006 -6.323 1.00 93.19 87 SER A N 1
ATOM 669 C CA . SER A 1 87 ? -1.261 9.513 -5.735 1.00 93.19 87 SER A CA 1
ATOM 670 C C . SER A 1 87 ? -1.428 9.353 -4.229 1.00 93.19 87 SER A C 1
ATOM 672 O O . SER A 1 87 ? -1.665 10.336 -3.526 1.00 93.19 87 SER A O 1
ATOM 674 N N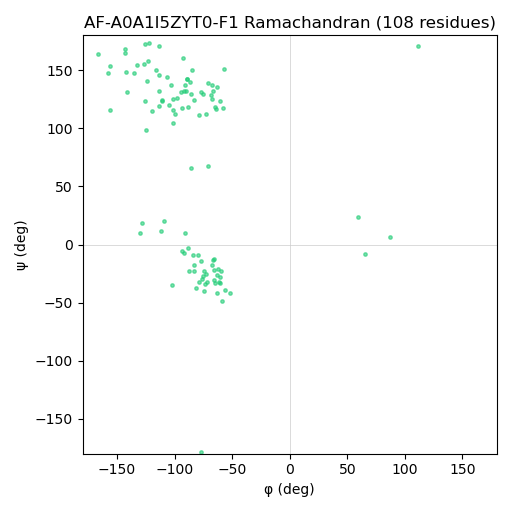 . ILE A 1 88 ? -1.290 8.126 -3.728 1.00 94.31 88 ILE A N 1
ATOM 675 C CA . ILE A 1 88 ? -1.468 7.808 -2.308 1.00 94.31 88 ILE A CA 1
ATOM 676 C C . ILE A 1 88 ? -0.224 7.152 -1.720 1.00 94.31 88 ILE A C 1
ATOM 678 O O . ILE A 1 88 ? 0.602 6.568 -2.428 1.00 94.31 88 ILE A O 1
ATOM 682 N N . ARG A 1 89 ? -0.087 7.241 -0.395 1.00 94.62 89 ARG A N 1
ATOM 683 C CA . ARG A 1 89 ? 0.900 6.478 0.372 1.00 94.62 89 ARG A CA 1
ATOM 684 C C . ARG A 1 89 ? 0.201 5.303 1.044 1.00 94.62 89 ARG A C 1
ATOM 686 O O . ARG A 1 89 ? -0.712 5.507 1.833 1.00 94.62 89 ARG A O 1
ATOM 693 N N . VAL A 1 90 ? 0.702 4.100 0.803 1.00 93.25 90 VAL A N 1
ATOM 694 C CA . VAL A 1 90 ? 0.292 2.885 1.509 1.00 93.25 90 VAL A CA 1
ATOM 695 C C . VAL A 1 90 ? 1.255 2.649 2.657 1.00 93.25 90 VAL A C 1
ATOM 697 O O . VAL A 1 90 ? 2.470 2.693 2.462 1.00 93.25 90 VAL A O 1
ATOM 700 N N . ILE A 1 91 ? 0.718 2.399 3.847 1.00 92.81 91 ILE A N 1
ATOM 701 C CA . ILE A 1 91 ? 1.472 1.956 5.020 1.00 92.81 91 ILE A CA 1
ATOM 702 C C . ILE A 1 91 ? 1.060 0.511 5.275 1.00 92.81 91 ILE A C 1
ATOM 704 O O . ILE A 1 91 ? -0.127 0.219 5.394 1.00 92.81 91 ILE A O 1
ATOM 708 N N . LEU A 1 92 ? 2.038 -0.387 5.295 1.00 90.06 92 LEU A N 1
ATOM 709 C CA . LEU A 1 92 ? 1.807 -1.812 5.473 1.00 90.06 92 LEU A CA 1
ATOM 710 C C . LEU A 1 92 ? 1.815 -2.146 6.965 1.00 90.06 92 LEU A C 1
ATOM 712 O O . LEU A 1 92 ? 2.611 -1.583 7.716 1.00 90.06 92 LEU A O 1
ATOM 716 N N . GLU A 1 93 ? 0.936 -3.061 7.375 1.00 88.19 93 GLU A N 1
ATOM 717 C CA . GLU A 1 93 ? 0.905 -3.584 8.746 1.00 88.19 93 GLU A CA 1
ATOM 718 C C . GLU A 1 93 ? 2.246 -4.239 9.101 1.00 88.19 93 GLU A C 1
ATOM 720 O O . GLU A 1 93 ? 2.880 -3.871 10.089 1.00 88.19 93 GLU A O 1
ATOM 725 N N . ASP A 1 94 ? 2.730 -5.100 8.204 1.00 85.69 94 ASP A N 1
ATOM 726 C CA . ASP A 1 94 ? 4.051 -5.714 8.259 1.00 85.69 94 ASP A CA 1
ATOM 727 C C . ASP A 1 94 ? 4.915 -5.295 7.067 1.00 85.69 94 ASP A C 1
ATOM 729 O O . ASP A 1 94 ? 4.430 -5.063 5.958 1.00 85.69 94 ASP A O 1
ATOM 733 N N . SER A 1 95 ? 6.232 -5.249 7.281 1.00 84.94 95 SER A N 1
ATOM 734 C CA . SER A 1 95 ? 7.190 -5.036 6.192 1.00 84.94 95 SER A CA 1
ATOM 735 C C . SER A 1 95 ? 7.069 -6.156 5.159 1.00 84.94 95 SER A C 1
ATOM 737 O O . SER A 1 95 ? 7.232 -7.328 5.499 1.00 84.94 95 SER A O 1
ATOM 739 N N . GLN A 1 96 ? 6.822 -5.805 3.896 1.00 81.75 96 GLN A N 1
ATOM 740 C CA . GLN A 1 96 ? 6.650 -6.778 2.814 1.00 81.75 96 GLN A CA 1
ATOM 741 C C . GLN A 1 96 ? 7.633 -6.516 1.677 1.00 81.75 96 GLN A C 1
ATOM 743 O O . GLN A 1 96 ? 7.901 -5.372 1.302 1.00 81.75 96 GLN A O 1
ATOM 748 N N . ILE A 1 97 ? 8.168 -7.590 1.093 1.00 79.50 97 IL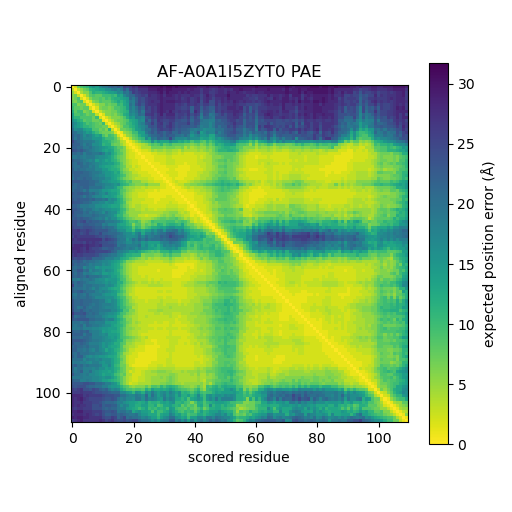E A N 1
ATOM 749 C CA . ILE A 1 97 ? 8.931 -7.493 -0.152 1.00 79.50 97 ILE A CA 1
ATOM 750 C C . ILE A 1 97 ? 7.930 -7.371 -1.297 1.00 79.50 97 ILE A C 1
ATOM 752 O O . ILE A 1 97 ? 7.228 -8.324 -1.635 1.00 79.50 97 ILE A O 1
ATOM 756 N N . ILE A 1 98 ? 7.895 -6.199 -1.920 1.00 75.31 98 ILE A N 1
ATOM 757 C CA . ILE A 1 98 ? 7.103 -5.973 -3.126 1.00 75.31 98 ILE A CA 1
ATOM 758 C C . ILE A 1 98 ? 7.816 -6.693 -4.276 1.00 75.31 98 ILE A C 1
ATOM 760 O O . ILE A 1 98 ? 8.943 -6.350 -4.632 1.00 75.31 98 ILE A O 1
ATOM 764 N N . SER A 1 99 ? 7.194 -7.749 -4.803 1.00 70.44 99 SER A N 1
ATOM 765 C CA . SER A 1 99 ? 7.789 -8.626 -5.817 1.00 70.44 99 SER A CA 1
ATOM 766 C C . SER A 1 99 ? 6.766 -9.100 -6.848 1.00 70.44 99 SER A C 1
ATOM 768 O O . SER A 1 99 ? 5.554 -8.973 -6.672 1.00 70.44 99 SER A O 1
ATOM 770 N N . LYS A 1 100 ? 7.272 -9.695 -7.935 1.00 62.31 100 LYS A N 1
ATOM 771 C CA . LYS A 1 100 ? 6.500 -10.052 -9.132 1.00 62.31 100 LYS A CA 1
ATOM 772 C C . LYS A 1 100 ? 5.339 -11.026 -8.910 1.00 62.31 100 LYS A C 1
ATOM 774 O O . LYS A 1 100 ? 4.406 -11.041 -9.705 1.00 62.31 100 LYS A O 1
ATOM 779 N N . SER A 1 101 ? 5.370 -11.814 -7.836 1.00 53.25 101 SER A N 1
ATOM 780 C CA . SER A 1 101 ? 4.373 -12.861 -7.577 1.00 53.25 101 SER A CA 1
ATOM 781 C C . SER A 1 101 ? 2.958 -12.335 -7.285 1.00 53.25 101 SER A C 1
ATOM 783 O O . SER A 1 101 ? 2.025 -13.133 -7.284 1.00 53.25 101 SER A O 1
ATOM 785 N N . LEU A 1 102 ? 2.788 -11.033 -7.026 1.00 53.91 102 LEU A N 1
ATOM 786 C CA . LEU A 1 102 ? 1.505 -10.409 -6.667 1.00 53.91 102 LEU A CA 1
ATOM 787 C C . LEU A 1 102 ? 0.958 -9.460 -7.756 1.00 53.91 102 LEU A C 1
ATOM 789 O O . LEU A 1 102 ? 0.028 -8.699 -7.491 1.00 53.91 102 LEU A O 1
ATOM 793 N N . LEU A 1 103 ? 1.538 -9.470 -8.964 1.00 55.88 103 LEU A N 1
ATOM 794 C CA . LEU A 1 103 ? 1.338 -8.412 -9.963 1.00 55.88 103 LEU A CA 1
ATOM 795 C C . LEU A 1 103 ? 0.452 -8.828 -11.140 1.00 55.88 103 LEU A C 1
ATOM 797 O O . LEU A 1 103 ? 0.564 -9.939 -11.658 1.00 55.88 103 LEU A O 1
ATOM 801 N N . ILE A 1 104 ? -0.340 -7.871 -11.630 1.00 56.84 104 ILE A N 1
ATOM 802 C CA . ILE A 1 104 ? -0.950 -7.918 -12.963 1.00 56.84 104 ILE A CA 1
ATOM 803 C C . ILE A 1 104 ? -0.108 -6.999 -13.866 1.00 56.84 104 ILE A C 1
ATOM 805 O O . ILE A 1 104 ? -0.018 -5.803 -13.575 1.00 56.84 104 ILE A O 1
ATOM 809 N N . PRO A 1 105 ? 0.565 -7.520 -14.910 1.00 59.06 105 PRO A N 1
ATOM 810 C CA . PRO A 1 105 ? 1.286 -6.676 -15.857 1.00 59.06 105 PRO A CA 1
ATOM 811 C C . PRO A 1 105 ? 0.286 -5.845 -16.662 1.00 59.06 105 PRO A C 1
ATOM 813 O O . PRO A 1 105 ? -0.729 -6.374 -17.119 1.00 59.06 105 PRO A O 1
ATOM 816 N N . TYR A 1 106 ? 0.586 -4.567 -16.867 1.00 62.75 106 TYR A N 1
ATOM 817 C CA . TYR A 1 106 ? -0.204 -3.705 -17.736 1.00 62.75 106 TYR A CA 1
ATOM 818 C C . TYR A 1 106 ? 0.716 -2.923 -18.680 1.00 62.75 106 TYR A C 1
ATOM 820 O O . TYR A 1 106 ? 1.894 -2.690 -18.401 1.00 62.75 106 TYR A O 1
ATOM 828 N N . PHE A 1 107 ? 0.164 -2.530 -19.824 1.00 54.91 107 PHE A N 1
ATOM 829 C CA . PHE A 1 107 ? 0.875 -1.772 -20.846 1.00 54.91 107 PHE A CA 1
ATOM 830 C C . PHE A 1 107 ? 0.297 -0.362 -20.898 1.00 54.91 107 PHE A C 1
ATOM 832 O O . PHE A 1 107 ? -0.910 -0.198 -21.078 1.00 54.91 107 PHE A O 1
ATOM 839 N N . TYR A 1 108 ? 1.148 0.650 -20.742 1.00 51.03 108 TYR A N 1
ATOM 840 C CA . TYR A 1 108 ? 0.779 2.023 -21.067 1.00 51.03 108 TYR A CA 1
ATOM 841 C C . TYR A 1 108 ? 0.983 2.231 -22.570 1.00 51.03 108 TYR A C 1
ATOM 843 O O . TYR A 1 108 ? 2.068 1.984 -23.092 1.00 51.03 108 TYR A O 1
ATOM 851 N N . MET A 1 109 ? -0.064 2.663 -23.271 1.00 44.16 109 MET A N 1
ATOM 852 C CA . MET A 1 109 ? 0.016 3.098 -24.665 1.00 44.16 109 MET A CA 1
ATOM 853 C C . MET A 1 109 ? 0.011 4.631 -24.638 1.00 44.16 109 MET A C 1
ATOM 855 O O . MET A 1 109 ? -1.011 5.227 -24.302 1.00 44.16 109 MET A O 1
ATOM 859 N N . THR A 1 110 ? 1.177 5.245 -24.859 1.00 45.72 110 THR A N 1
ATOM 860 C CA . THR A 1 110 ? 1.355 6.709 -24.944 1.00 45.72 110 THR A CA 1
ATOM 861 C C . THR A 1 110 ? 0.907 7.250 -26.287 1.00 45.72 110 THR A C 1
ATOM 863 O O . THR A 1 110 ? 1.256 6.594 -27.298 1.00 45.72 110 THR A O 1
#

Radius of gyration: 19.05 Å; Cα contacts (8 Å, |Δi|>4): 146; chains: 1; bounding box: 58×29×51 Å

Secondary structure (DSSP, 8-state):
-HHHHHHHHTTGGGG-PPPSEEEEEEEEEEE-SSEEEEE-HHHHHTTT----TT-EEEEEEE--TT---B-TT--B--GGG--TT-EEEEEEEEEE---GGGEEEE----